Protein AF-A0A8J3PCE1-F1 (afdb_monomer)

Organism: NCBI:txid310354

Mean predicted aligned error: 5.48 Å

Secondary structure (DSSP, 8-state):
--HHHHHHHHHHHHHHHHHHHHHTT--S---GGG-HHHHHHHHHHHHHHHTT-SEE-TT--SS---EEEETTSTTEEEEGGGGGGGS-SSHHHHTB-TTT--B-S-EEEEEEEETTEEEEEEEEHHHHHT-TT------

pLDDT: mean 87.53, std 12.14, range [36.47, 97.81]

Sequence (139 aa):
MNATALADQAEAAARDARRKLASIGGDRPADIASDPWLAEQIGALLLALATDTARLCRHVKPSPMVLHATAWTPGRVVCERCAPQLRPATYQQDTTCDRCGEHTSAIYSGALAFGSILFTFGLCGGCIHSSPVYRPALI

Structure (mmCIF, N/CA/C/O backbone):
data_AF-A0A8J3PCE1-F1
#
_entry.id   AF-A0A8J3PCE1-F1
#
loop_
_atom_site.group_PDB
_atom_site.id
_atom_site.type_symbol
_atom_site.label_atom_id
_atom_site.label_alt_id
_atom_site.label_comp_id
_atom_site.l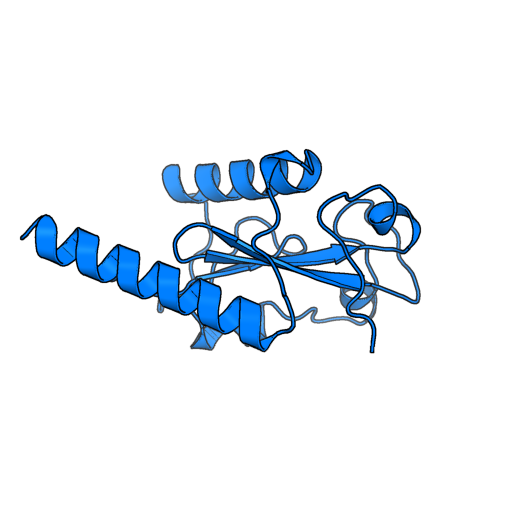abel_asym_id
_atom_site.label_entity_id
_atom_site.label_seq_id
_atom_site.pdbx_PDB_ins_code
_atom_site.Cartn_x
_atom_site.Cartn_y
_atom_site.Cartn_z
_atom_site.occupancy
_atom_site.B_iso_or_equiv
_atom_site.auth_seq_id
_atom_site.auth_comp_id
_atom_site.auth_asym_id
_atom_site.auth_atom_id
_atom_site.pdbx_PDB_model_num
ATOM 1 N N . MET A 1 1 ? -18.980 1.412 23.711 1.00 62.75 1 MET A N 1
ATOM 2 C CA . MET A 1 1 ? -18.280 0.619 22.676 1.00 62.75 1 MET A CA 1
ATOM 3 C C . MET A 1 1 ? -17.621 -0.554 23.389 1.00 62.75 1 MET A C 1
ATOM 5 O O . MET A 1 1 ? -16.952 -0.305 24.382 1.00 62.75 1 MET A O 1
ATOM 9 N N . ASN A 1 2 ? -17.884 -1.803 22.997 1.00 86.50 2 ASN A N 1
ATOM 10 C CA . ASN A 1 2 ? -17.300 -2.976 23.662 1.00 86.50 2 ASN A CA 1
ATOM 11 C C . ASN A 1 2 ? -15.895 -3.229 23.084 1.00 86.50 2 ASN A C 1
ATOM 13 O O . ASN A 1 2 ? -15.772 -3.508 21.893 1.00 86.50 2 ASN A O 1
ATOM 17 N N . ALA A 1 3 ? -14.855 -3.085 23.910 1.00 83.50 3 ALA A N 1
ATOM 18 C CA . ALA A 1 3 ? -13.458 -3.191 23.481 1.00 83.50 3 ALA A CA 1
ATOM 19 C C . ALA A 1 3 ? -13.115 -4.576 22.907 1.00 83.50 3 ALA A C 1
ATOM 21 O O . ALA A 1 3 ? -12.407 -4.660 21.906 1.00 83.50 3 ALA A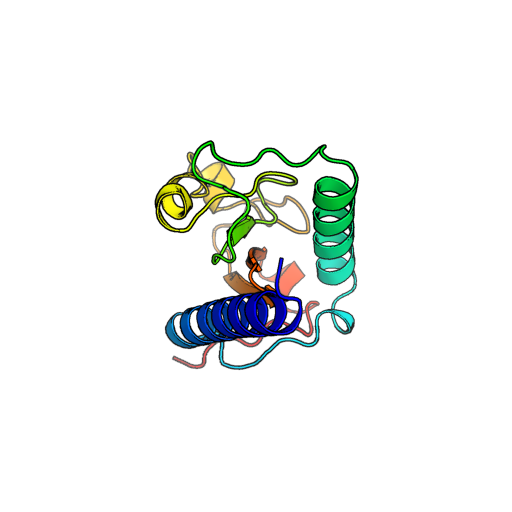 O 1
ATOM 22 N N . THR A 1 4 ? -13.673 -5.644 23.482 1.00 89.12 4 THR A N 1
ATOM 23 C CA . THR A 1 4 ? -13.505 -7.017 22.987 1.00 89.12 4 THR A CA 1
ATOM 24 C C . THR A 1 4 ? -14.094 -7.165 21.590 1.00 89.12 4 THR A C 1
ATOM 26 O O . THR A 1 4 ? -13.413 -7.621 20.681 1.00 89.12 4 THR A O 1
ATOM 29 N N . ALA A 1 5 ? -15.317 -6.668 21.379 1.00 85.06 5 ALA A N 1
ATOM 30 C CA . ALA A 1 5 ? -15.964 -6.738 20.070 1.00 85.06 5 ALA A CA 1
ATOM 31 C C . ALA A 1 5 ? -15.173 -5.989 18.980 1.00 85.06 5 ALA A C 1
ATOM 33 O O . ALA A 1 5 ? -15.109 -6.442 17.840 1.00 85.06 5 ALA A O 1
ATOM 34 N N . LEU A 1 6 ? -14.553 -4.852 19.318 1.00 84.00 6 LEU A N 1
ATOM 35 C CA . LEU A 1 6 ? -13.706 -4.110 18.380 1.00 84.00 6 LEU A CA 1
ATOM 36 C C . LEU A 1 6 ? -12.415 -4.874 18.046 1.00 84.00 6 LEU A C 1
ATOM 38 O O . LEU A 1 6 ? -12.026 -4.927 16.879 1.00 84.00 6 LEU A O 1
ATOM 42 N N . ALA A 1 7 ? -11.770 -5.473 19.051 1.00 84.88 7 ALA A N 1
ATOM 43 C CA . ALA A 1 7 ? -10.573 -6.287 18.859 1.00 84.88 7 ALA A CA 1
ATOM 44 C C . ALA A 1 7 ? -10.857 -7.501 17.957 1.00 84.88 7 ALA A C 1
ATOM 46 O O . ALA A 1 7 ? -10.119 -7.729 16.998 1.00 84.88 7 ALA A O 1
ATOM 47 N N . ASP A 1 8 ? -11.972 -8.199 18.186 1.00 88.75 8 ASP A N 1
ATOM 48 C CA . ASP A 1 8 ? -12.396 -9.346 17.375 1.00 88.75 8 ASP A CA 1
ATOM 49 C C . ASP A 1 8 ? -12.626 -8.953 15.909 1.00 88.75 8 ASP A C 1
ATOM 51 O O . ASP A 1 8 ? -12.195 -9.649 14.985 1.00 88.75 8 ASP A O 1
ATOM 55 N N . GLN A 1 9 ? -13.279 -7.810 15.672 1.00 87.06 9 GLN A N 1
ATOM 56 C CA . GLN A 1 9 ? -13.517 -7.307 14.319 1.00 87.06 9 GLN A CA 1
ATOM 57 C C . GLN A 1 9 ? -12.216 -6.879 13.621 1.00 87.06 9 GLN A C 1
ATOM 59 O O . GLN A 1 9 ? -12.042 -7.147 12.429 1.00 87.06 9 GLN A O 1
ATOM 64 N N . ALA A 1 10 ? -11.289 -6.242 14.341 1.00 85.69 10 ALA A N 1
ATOM 65 C CA . ALA A 1 10 ? -9.981 -5.872 13.806 1.00 85.69 10 ALA A CA 1
ATOM 66 C C . ALA A 1 10 ? -9.154 -7.114 13.435 1.00 85.69 10 ALA A C 1
ATOM 68 O O . ALA A 1 10 ? -8.568 -7.177 12.351 1.00 85.69 10 ALA A O 1
ATOM 69 N N . GLU A 1 11 ? -9.157 -8.135 14.293 1.00 87.75 11 GLU A N 1
ATOM 70 C CA . GLU A 1 11 ? -8.476 -9.399 14.026 1.00 87.75 11 GLU A CA 1
ATOM 71 C C . GLU A 1 11 ? -9.103 -10.133 12.831 1.00 87.75 11 GLU A C 1
ATOM 73 O O . GLU A 1 11 ? -8.390 -10.645 11.963 1.00 87.75 11 GLU A O 1
ATOM 78 N N . ALA A 1 12 ? -10.435 -10.143 12.733 1.00 86.88 12 ALA A N 1
ATOM 79 C CA . ALA A 1 12 ? -11.144 -10.717 11.596 1.00 86.88 12 ALA A CA 1
ATOM 80 C C . ALA A 1 12 ? -10.766 -10.030 10.274 1.00 86.88 12 ALA A C 1
ATOM 82 O O . ALA A 1 12 ? -10.474 -10.725 9.298 1.00 86.88 12 ALA A O 1
ATOM 83 N N . ALA A 1 13 ? -10.697 -8.695 10.249 1.00 86.12 13 ALA A N 1
ATOM 84 C CA . ALA A 1 13 ? -10.266 -7.940 9.074 1.00 86.12 13 ALA A CA 1
ATOM 85 C C . ALA A 1 13 ? -8.798 -8.227 8.706 1.00 86.12 13 ALA A C 1
ATOM 87 O O . ALA A 1 13 ? -8.472 -8.376 7.528 1.00 86.12 13 ALA A O 1
ATOM 88 N N . ALA A 1 14 ? -7.915 -8.377 9.697 1.00 87.88 14 ALA A N 1
ATOM 89 C CA . ALA A 1 14 ? -6.521 -8.746 9.457 1.00 87.88 14 ALA A CA 1
ATOM 90 C C . ALA A 1 14 ? -6.376 -10.172 8.901 1.00 87.88 14 ALA A C 1
ATOM 92 O O . ALA A 1 14 ? -5.600 -10.412 7.974 1.00 87.88 14 ALA A O 1
ATOM 93 N N . ARG A 1 15 ? -7.147 -11.136 9.425 1.00 87.44 15 ARG A N 1
ATOM 94 C CA . ARG A 1 15 ? -7.219 -12.493 8.857 1.00 87.44 15 ARG A CA 1
ATOM 95 C C . ARG A 1 15 ? -7.729 -12.464 7.419 1.00 87.44 15 ARG A C 1
ATOM 97 O O . ARG A 1 15 ? -7.203 -13.199 6.588 1.00 87.44 15 ARG A O 1
ATOM 104 N N . ASP A 1 16 ? -8.700 -11.609 7.116 1.00 88.12 16 ASP A N 1
ATOM 105 C CA . ASP A 1 16 ? -9.224 -11.468 5.761 1.00 88.12 16 ASP A CA 1
ATOM 106 C C . ASP A 1 16 ? -8.185 -10.913 4.779 1.00 88.12 16 ASP A C 1
ATOM 108 O O . ASP A 1 16 ? -7.975 -11.496 3.716 1.00 88.12 16 ASP A O 1
ATOM 112 N N . ALA A 1 17 ? -7.447 -9.870 5.172 1.00 84.38 17 ALA A N 1
ATOM 113 C CA . ALA A 1 17 ? -6.332 -9.351 4.383 1.00 84.38 17 ALA A CA 1
ATOM 114 C C . ALA A 1 17 ? -5.282 -10.443 4.103 1.00 84.38 17 ALA A C 1
ATOM 116 O O . ALA A 1 17 ? -4.888 -10.646 2.957 1.00 84.38 17 ALA A O 1
ATOM 117 N N . ARG A 1 18 ? -4.883 -11.222 5.119 1.00 85.75 18 ARG A N 1
ATOM 118 C CA . ARG A 1 18 ? -3.923 -12.327 4.934 1.00 85.75 18 ARG A CA 1
ATOM 119 C C . ARG A 1 18 ? -4.440 -13.416 3.993 1.00 85.75 18 ARG A C 1
ATOM 121 O O . ARG A 1 18 ? -3.680 -13.887 3.154 1.00 85.75 18 ARG A O 1
ATOM 128 N N . ARG A 1 19 ? -5.721 -13.797 4.088 1.00 86.50 19 ARG A N 1
ATOM 129 C CA . ARG A 1 19 ? -6.329 -14.764 3.153 1.00 86.50 19 ARG A CA 1
ATOM 130 C C . ARG A 1 19 ? -6.287 -14.262 1.713 1.00 86.50 19 ARG A C 1
ATOM 132 O O . ARG A 1 19 ? -5.970 -15.029 0.810 1.00 86.50 19 ARG A O 1
ATOM 139 N N . LYS A 1 20 ? -6.566 -12.976 1.498 1.00 85.69 20 LYS A N 1
ATOM 140 C CA . LYS A 1 20 ? -6.491 -12.359 0.167 1.00 85.69 20 LYS A CA 1
ATOM 141 C C . LYS A 1 20 ? -5.064 -12.327 -0.363 1.00 85.69 20 LYS A C 1
ATOM 143 O O . LYS A 1 20 ? -4.855 -12.687 -1.516 1.00 85.69 20 LYS A O 1
ATOM 148 N N . LEU A 1 21 ? -4.087 -11.979 0.475 1.00 83.12 21 LEU A N 1
ATOM 149 C CA . LEU A 1 21 ? -2.673 -12.044 0.102 1.00 83.12 21 LEU A CA 1
ATOM 150 C C . LEU A 1 21 ? -2.279 -13.457 -0.360 1.00 83.12 21 LEU A C 1
ATOM 152 O O . LEU A 1 21 ? -1.693 -13.605 -1.430 1.00 83.12 21 LEU A O 1
ATOM 156 N N . ALA A 1 22 ? -2.680 -14.485 0.394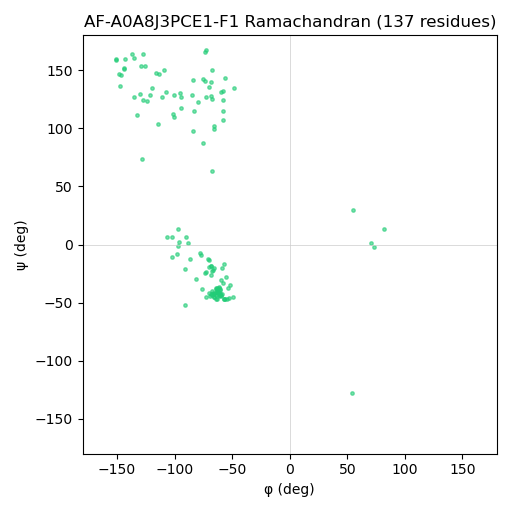 1.00 82.56 22 ALA A N 1
ATOM 157 C CA . ALA A 1 22 ? -2.427 -15.878 0.029 1.00 82.56 22 ALA A CA 1
ATOM 158 C C . ALA A 1 22 ? -3.078 -16.259 -1.316 1.00 82.56 22 ALA A C 1
ATOM 160 O O . ALA A 1 22 ? -2.458 -16.934 -2.130 1.00 82.56 22 ALA A O 1
ATOM 161 N N . SER A 1 23 ? -4.292 -15.769 -1.606 1.00 81.62 23 SER A N 1
ATOM 162 C CA . SER A 1 23 ? -4.968 -16.035 -2.890 1.00 81.62 23 SER A CA 1
ATOM 163 C C . SER A 1 23 ? -4.271 -15.426 -4.115 1.00 81.62 23 SER A C 1
ATOM 165 O O . SER A 1 23 ? -4.498 -15.880 -5.231 1.00 81.62 23 SER A O 1
ATOM 167 N N . ILE A 1 24 ? -3.414 -14.419 -3.912 1.00 74.25 24 ILE A N 1
ATOM 168 C CA . ILE A 1 24 ? -2.639 -13.749 -4.970 1.00 74.25 24 ILE A CA 1
ATOM 169 C C . ILE A 1 24 ? -1.289 -14.471 -5.199 1.00 74.25 24 ILE A C 1
ATOM 171 O O . ILE A 1 24 ? -0.492 -14.055 -6.033 1.00 74.25 24 ILE A O 1
ATOM 175 N N . GLY A 1 25 ? -1.016 -15.570 -4.483 1.00 68.56 25 GLY A N 1
ATOM 176 C CA . GLY A 1 25 ? 0.271 -16.273 -4.532 1.00 68.56 25 GLY A CA 1
ATOM 177 C C . GLY A 1 25 ? 1.350 -15.631 -3.651 1.00 68.56 25 GLY A C 1
ATOM 178 O O . GLY A 1 25 ? 2.530 -15.951 -3.780 1.00 68.56 25 GLY A O 1
ATOM 179 N N . GLY A 1 26 ? 0.966 -14.718 -2.749 1.00 62.25 26 GLY A N 1
ATOM 180 C CA . GLY A 1 26 ? 1.851 -14.181 -1.717 1.00 62.25 26 GLY A CA 1
ATOM 181 C C . GLY A 1 26 ? 2.039 -15.213 -0.611 1.00 62.25 26 GLY A C 1
ATOM 182 O O . GLY A 1 26 ? 1.286 -15.228 0.359 1.00 62.25 26 GLY A O 1
ATOM 183 N N . ASP A 1 27 ? 3.015 -16.103 -0.773 1.00 50.59 27 ASP A N 1
ATOM 184 C CA . ASP A 1 27 ? 3.059 -17.345 0.009 1.00 50.59 27 ASP A CA 1
ATOM 185 C C . ASP A 1 27 ? 3.576 -17.178 1.448 1.00 50.59 27 ASP A C 1
ATOM 187 O O . ASP A 1 27 ? 3.526 -18.111 2.251 1.00 50.59 27 ASP A O 1
ATOM 191 N N . ARG A 1 28 ? 4.070 -15.989 1.827 1.00 56.56 28 ARG A N 1
ATOM 192 C CA . ARG A 1 28 ? 4.508 -15.708 3.202 1.00 56.56 28 ARG A CA 1
ATOM 193 C C . ARG A 1 28 ? 4.253 -14.259 3.606 1.00 56.56 28 ARG A C 1
ATOM 195 O O . ARG A 1 28 ? 4.413 -13.366 2.776 1.00 56.56 28 ARG A O 1
ATOM 202 N N . PRO A 1 29 ? 3.931 -13.997 4.888 1.00 55.09 29 PRO A N 1
ATOM 203 C CA . PRO A 1 29 ? 4.120 -12.669 5.445 1.00 55.09 29 PRO A CA 1
ATOM 204 C C . PRO A 1 29 ? 5.601 -12.328 5.293 1.00 55.09 29 PRO A C 1
ATOM 206 O O . PRO A 1 29 ? 6.460 -12.916 5.948 1.00 55.09 29 PRO A O 1
ATOM 209 N N . ALA A 1 30 ? 5.896 -11.435 4.360 1.00 59.91 30 ALA A N 1
ATOM 210 C CA . ALA A 1 30 ? 7.212 -10.858 4.253 1.00 59.91 30 ALA A CA 1
ATOM 211 C C . ALA A 1 30 ? 7.521 -10.138 5.563 1.00 59.91 30 ALA A C 1
ATOM 213 O O . ALA A 1 30 ? 6.686 -9.374 6.057 1.00 59.91 30 ALA A O 1
ATOM 214 N N . ASP A 1 31 ? 8.698 -10.391 6.131 1.00 69.06 31 ASP A N 1
ATOM 215 C CA . ASP A 1 31 ? 9.174 -9.559 7.222 1.00 69.06 31 ASP A CA 1
ATOM 216 C C . ASP A 1 31 ? 9.426 -8.166 6.647 1.00 69.06 31 ASP A C 1
ATOM 218 O O . ASP A 1 31 ? 10.431 -7.928 5.981 1.00 69.06 31 ASP A O 1
ATOM 222 N N . ILE A 1 32 ? 8.470 -7.262 6.854 1.00 67.00 32 ILE A N 1
ATOM 223 C CA . ILE A 1 32 ? 8.544 -5.869 6.412 1.00 67.00 32 ILE A CA 1
ATOM 224 C C . ILE A 1 32 ? 9.858 -5.236 6.884 1.00 67.00 32 ILE A C 1
ATOM 226 O O . ILE A 1 32 ? 10.437 -4.437 6.156 1.00 67.00 32 ILE A O 1
ATOM 230 N N . ALA A 1 33 ? 10.354 -5.621 8.066 1.00 68.56 33 ALA A N 1
ATOM 231 C CA . ALA A 1 33 ? 11.595 -5.087 8.613 1.00 68.56 33 ALA A CA 1
ATOM 232 C C . ALA A 1 33 ? 12.838 -5.524 7.824 1.00 68.56 33 ALA A C 1
ATOM 234 O O . ALA A 1 33 ? 13.881 -4.881 7.931 1.00 68.56 33 ALA A O 1
ATOM 235 N N . SER A 1 34 ? 12.743 -6.586 7.018 1.00 81.75 34 SER A N 1
ATOM 236 C CA . SER A 1 34 ? 13.862 -7.047 6.195 1.00 81.75 34 SER A CA 1
ATOM 237 C C . SER A 1 34 ? 14.129 -6.143 4.987 1.00 81.75 34 SER A C 1
ATOM 239 O O . SER A 1 34 ? 15.266 -6.095 4.529 1.00 81.75 34 SER A O 1
ATOM 241 N N . ASP A 1 35 ? 13.140 -5.384 4.499 1.00 89.12 35 ASP A N 1
ATOM 242 C CA . ASP A 1 35 ? 13.299 -4.439 3.386 1.00 89.12 35 ASP A CA 1
ATOM 243 C C . ASP A 1 35 ? 13.092 -2.990 3.872 1.00 89.12 35 ASP A C 1
ATOM 245 O O . ASP A 1 35 ? 11.950 -2.558 4.064 1.00 89.12 35 ASP A O 1
ATOM 249 N N . PRO A 1 36 ? 14.176 -2.207 4.052 1.00 91.50 36 PRO A N 1
ATOM 250 C CA . PRO A 1 36 ? 14.091 -0.835 4.549 1.00 91.50 36 PRO A CA 1
ATOM 251 C C . PRO A 1 36 ? 13.217 0.086 3.698 1.00 91.50 36 PRO A C 1
ATOM 253 O O . PRO A 1 36 ? 12.562 0.971 4.242 1.00 91.50 36 PRO A O 1
ATOM 256 N N . TRP A 1 37 ? 13.175 -0.125 2.378 1.00 93.19 37 TRP A N 1
ATOM 257 C CA . TRP A 1 37 ? 12.346 0.692 1.497 1.00 93.19 37 TRP A CA 1
ATOM 258 C C . TRP A 1 37 ? 10.863 0.404 1.742 1.00 93.19 37 TRP A C 1
ATOM 260 O O . TRP A 1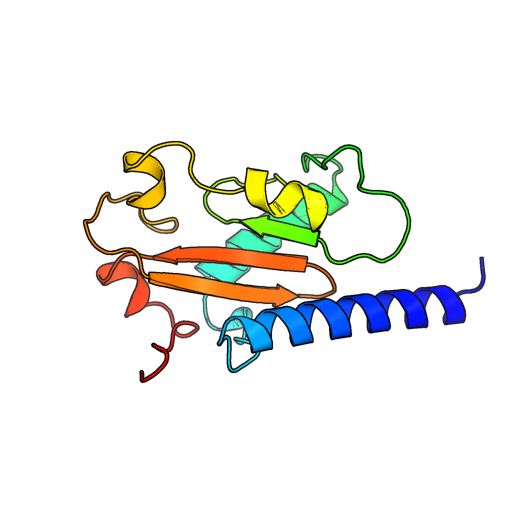 37 ? 10.077 1.335 1.903 1.00 93.19 37 TRP A O 1
ATOM 270 N N . LEU A 1 38 ? 10.472 -0.870 1.863 1.00 91.56 38 LEU A N 1
ATOM 271 C CA . LEU A 1 38 ? 9.092 -1.223 2.219 1.00 91.56 38 LEU A CA 1
ATOM 272 C C . LEU A 1 38 ? 8.715 -0.716 3.616 1.00 91.56 38 LEU A C 1
ATOM 274 O O . LEU A 1 38 ? 7.610 -0.199 3.796 1.00 91.56 38 LEU A O 1
ATOM 278 N N . ALA A 1 39 ? 9.623 -0.825 4.588 1.00 92.31 39 ALA A N 1
ATOM 279 C CA . ALA A 1 39 ? 9.410 -0.292 5.930 1.00 92.31 39 ALA A CA 1
ATOM 280 C C . ALA A 1 39 ? 9.162 1.228 5.911 1.00 92.31 39 ALA A C 1
ATOM 282 O O . ALA A 1 39 ? 8.238 1.702 6.574 1.00 92.31 39 ALA A O 1
ATOM 283 N N . GLU A 1 40 ? 9.919 1.982 5.109 1.00 94.56 40 GLU A N 1
ATOM 284 C CA . GLU A 1 40 ? 9.725 3.423 4.920 1.00 94.56 40 GLU A CA 1
ATOM 285 C C . GLU A 1 40 ? 8.367 3.742 4.277 1.00 94.56 40 GLU A C 1
ATOM 287 O O . GLU A 1 40 ? 7.629 4.584 4.791 1.00 94.56 40 GLU A O 1
ATOM 292 N N . GLN A 1 41 ? 7.983 3.031 3.209 1.00 95.31 41 GLN A N 1
ATOM 293 C CA . GLN A 1 41 ? 6.688 3.235 2.544 1.00 95.31 41 GLN A CA 1
ATOM 294 C C . GLN A 1 41 ? 5.505 2.989 3.489 1.00 95.31 41 GLN A C 1
ATOM 296 O O . GLN A 1 41 ? 4.540 3.759 3.527 1.00 95.31 41 GLN A O 1
ATOM 301 N N . ILE A 1 42 ? 5.580 1.923 4.286 1.00 93.75 42 ILE A N 1
ATOM 302 C CA . ILE A 1 42 ? 4.542 1.577 5.260 1.00 93.75 42 ILE A CA 1
ATOM 303 C C . ILE A 1 42 ? 4.530 2.588 6.404 1.00 93.75 42 ILE A C 1
ATOM 305 O O . ILE A 1 42 ? 3.456 3.035 6.801 1.00 93.75 42 ILE A O 1
ATOM 309 N N . GLY A 1 43 ? 5.701 3.002 6.894 1.00 94.75 43 GLY A N 1
ATOM 310 C CA . GLY A 1 43 ? 5.827 4.052 7.901 1.00 94.75 43 GLY A CA 1
ATOM 311 C C . GLY A 1 43 ? 5.186 5.365 7.449 1.00 94.75 43 GLY A C 1
ATOM 312 O O . GLY A 1 43 ? 4.382 5.939 8.184 1.00 94.75 43 GLY A O 1
ATOM 313 N N . ALA A 1 44 ? 5.458 5.796 6.215 1.00 96.19 44 ALA A N 1
ATOM 314 C CA . ALA A 1 44 ? 4.858 6.990 5.625 1.00 96.19 44 ALA A CA 1
ATOM 315 C C . ALA A 1 44 ? 3.328 6.878 5.511 1.00 96.19 44 ALA A C 1
ATOM 317 O O . ALA A 1 44 ? 2.608 7.824 5.831 1.00 96.19 44 ALA A O 1
ATOM 318 N N . LEU A 1 45 ? 2.810 5.713 5.113 1.00 96.12 45 LEU A N 1
ATOM 319 C CA . LEU A 1 45 ? 1.371 5.463 5.044 1.00 96.12 45 LEU A CA 1
ATOM 320 C C . LEU A 1 45 ? 0.706 5.472 6.430 1.00 96.12 45 LEU A C 1
ATOM 322 O O . LEU A 1 45 ? -0.347 6.086 6.602 1.00 96.12 45 LEU A O 1
ATOM 326 N N . LEU A 1 46 ? 1.310 4.817 7.423 1.00 94.94 46 LEU A N 1
ATOM 327 C CA . LEU A 1 46 ? 0.805 4.810 8.797 1.00 94.94 46 LEU A CA 1
ATOM 328 C C . LEU A 1 46 ? 0.807 6.219 9.395 1.00 94.94 46 LEU A C 1
ATOM 330 O O . LEU A 1 46 ? -0.172 6.611 10.027 1.00 94.94 46 LEU A O 1
ATOM 334 N N . LEU A 1 47 ? 1.860 6.999 9.144 1.00 96.50 47 LEU A N 1
ATOM 335 C CA . LEU A 1 47 ? 1.921 8.403 9.537 1.00 96.50 47 LEU A CA 1
ATOM 336 C C . LEU A 1 47 ? 0.815 9.220 8.856 1.00 96.50 47 LEU A C 1
ATOM 338 O O . LEU A 1 47 ? 0.144 10.008 9.521 1.00 96.50 47 LEU A O 1
ATOM 342 N N . ALA A 1 48 ? 0.574 9.008 7.559 1.00 96.81 48 ALA A N 1
ATOM 343 C CA . ALA A 1 48 ? -0.486 9.701 6.833 1.00 96.81 48 ALA A CA 1
ATOM 344 C C . ALA A 1 48 ? -1.889 9.375 7.374 1.00 96.81 48 ALA A C 1
ATOM 346 O O . ALA A 1 48 ? -2.742 10.255 7.465 1.00 96.81 48 ALA A O 1
ATOM 347 N N . LEU A 1 49 ? -2.126 8.122 7.775 1.00 94.06 49 LEU A N 1
ATOM 348 C CA . LEU A 1 49 ? -3.363 7.708 8.443 1.00 94.06 49 LEU A CA 1
ATOM 349 C C . LEU A 1 49 ? -3.497 8.329 9.840 1.00 94.06 49 LEU A C 1
ATOM 351 O O . LEU A 1 49 ? -4.567 8.813 10.192 1.00 94.06 49 LEU A O 1
ATOM 355 N N . ALA A 1 50 ? -2.419 8.343 10.627 1.00 95.06 50 ALA A N 1
ATOM 356 C CA . ALA A 1 50 ? -2.416 8.892 11.984 1.00 95.06 50 ALA A CA 1
ATOM 357 C C . ALA A 1 50 ? -2.594 10.420 12.021 1.00 95.06 50 ALA A C 1
ATOM 359 O O . ALA A 1 50 ? -3.073 10.960 13.015 1.00 95.06 50 ALA A O 1
ATOM 360 N N . THR A 1 51 ? -2.205 11.110 10.947 1.00 96.62 51 THR A N 1
ATOM 361 C CA . THR A 1 51 ? -2.270 12.576 10.816 1.00 96.62 51 THR A CA 1
ATOM 362 C C . THR A 1 51 ? -3.436 13.065 9.958 1.00 96.62 51 THR A C 1
ATOM 364 O O . THR A 1 51 ? -3.509 14.255 9.669 1.00 96.62 51 THR A O 1
ATOM 367 N N . ASP A 1 52 ? -4.334 12.166 9.540 1.00 95.38 52 ASP A N 1
ATOM 368 C CA . ASP A 1 52 ? -5.472 12.462 8.655 1.00 95.38 52 ASP A CA 1
ATOM 369 C C . ASP A 1 52 ? -5.073 13.133 7.318 1.00 95.38 52 ASP A C 1
ATOM 371 O O . ASP A 1 52 ? -5.826 13.894 6.716 1.00 95.38 52 ASP A O 1
ATOM 375 N N . THR A 1 53 ? -3.862 12.846 6.826 1.00 97.06 53 THR A N 1
ATOM 376 C CA . THR A 1 53 ? -3.364 13.325 5.521 1.00 97.06 53 THR A CA 1
ATOM 377 C C . THR A 1 53 ? -3.518 12.284 4.407 1.00 97.06 53 THR A C 1
ATOM 379 O O . THR A 1 53 ? -3.323 12.588 3.226 1.00 97.06 53 THR A O 1
ATOM 382 N N . ALA A 1 54 ? -3.913 11.053 4.747 1.00 97.12 54 ALA A N 1
ATOM 383 C CA . ALA A 1 54 ? -4.249 10.021 3.775 1.00 97.12 54 ALA A CA 1
ATOM 384 C C . ALA A 1 54 ? -5.565 10.333 3.033 1.00 97.12 54 ALA A C 1
ATOM 386 O O . ALA A 1 54 ? -6.595 10.656 3.619 1.00 97.12 54 ALA A O 1
ATOM 387 N N . ARG A 1 55 ? -5.570 10.147 1.711 1.00 97.56 55 ARG A N 1
ATOM 388 C CA . ARG A 1 55 ? -6.758 10.271 0.857 1.00 97.56 55 ARG A CA 1
ATOM 389 C C . ARG A 1 55 ? -7.541 8.965 0.868 1.00 97.56 55 ARG A C 1
ATOM 391 O O . ARG A 1 55 ? -7.223 8.034 0.121 1.00 97.56 55 ARG A O 1
ATOM 398 N N . LEU A 1 56 ? -8.577 8.917 1.698 1.00 97.69 56 LEU A N 1
ATOM 399 C CA . LEU A 1 56 ? -9.478 7.774 1.806 1.00 97.69 56 LEU A CA 1
ATOM 400 C C . LEU A 1 56 ? -10.579 7.834 0.739 1.00 97.69 56 LEU A C 1
ATOM 402 O O . LEU A 1 56 ? -11.134 8.895 0.450 1.00 97.69 56 LEU A O 1
ATOM 406 N N . CYS A 1 57 ? -10.963 6.691 0.164 1.00 97.62 57 CYS A N 1
ATOM 407 C CA . CYS A 1 57 ? -12.188 6.655 -0.639 1.00 97.62 57 CYS A CA 1
ATOM 408 C C . CYS A 1 57 ? -13.429 6.876 0.250 1.00 97.62 57 CYS A C 1
ATOM 410 O O . CYS A 1 57 ? -13.470 6.440 1.399 1.00 97.62 57 CYS A O 1
ATOM 412 N N . ARG A 1 58 ? -14.496 7.473 -0.302 1.00 96.94 58 ARG A N 1
ATOM 413 C CA . ARG A 1 58 ? -15.736 7.811 0.438 1.00 96.94 58 ARG A CA 1
ATOM 414 C C . ARG A 1 58 ? -16.446 6.633 1.131 1.00 96.94 58 ARG A C 1
ATOM 416 O O . ARG A 1 58 ? -17.352 6.843 1.939 1.00 96.94 58 ARG A O 1
ATOM 423 N N . HIS A 1 59 ? -16.103 5.404 0.745 1.00 96.88 59 HIS A N 1
ATOM 424 C CA . HIS A 1 59 ? -16.679 4.173 1.284 1.00 96.88 59 HIS A CA 1
ATOM 425 C C . HIS A 1 59 ? -15.956 3.682 2.542 1.00 96.88 59 HIS A C 1
ATOM 427 O O . HIS A 1 59 ? -16.482 2.798 3.211 1.00 96.88 59 HIS A O 1
ATOM 433 N N . VAL A 1 60 ? -14.782 4.234 2.872 1.00 95.06 60 VAL A N 1
ATOM 434 C CA . VAL A 1 60 ? -14.130 3.949 4.152 1.00 95.06 60 VAL A CA 1
ATOM 435 C C . VAL A 1 60 ? -14.986 4.558 5.256 1.00 95.06 60 VAL A C 1
ATOM 437 O O . VAL A 1 60 ? -15.339 5.738 5.217 1.00 95.06 60 VAL A O 1
ATOM 440 N N . LYS A 1 61 ? -15.371 3.720 6.213 1.00 91.88 61 LYS A N 1
ATOM 441 C CA . LYS A 1 61 ? -16.174 4.082 7.381 1.00 91.88 61 LYS A CA 1
ATOM 442 C C . LYS A 1 61 ? -15.463 3.600 8.648 1.00 91.88 61 LYS A C 1
ATOM 444 O O . LYS A 1 61 ? -14.587 2.743 8.533 1.00 91.88 61 LYS A O 1
ATOM 449 N N . PRO A 1 62 ? -15.840 4.104 9.837 1.00 86.38 62 PRO A N 1
ATOM 450 C CA . PRO A 1 62 ? -15.350 3.615 11.130 1.00 86.38 62 PRO A CA 1
ATOM 451 C C . PRO A 1 62 ? -15.842 2.187 11.444 1.00 86.38 62 PRO A C 1
ATOM 453 O O . PRO A 1 62 ? -16.614 1.956 12.368 1.00 86.38 62 PRO A O 1
ATOM 456 N N . SER A 1 63 ? -15.438 1.220 10.626 1.00 85.62 63 SER A N 1
ATOM 457 C CA . SER A 1 63 ? -15.760 -0.198 10.744 1.00 85.62 63 SER A CA 1
ATOM 458 C C . SER A 1 63 ? -14.579 -1.008 10.211 1.00 85.62 63 SER A C 1
ATOM 460 O O . SER A 1 63 ? -14.069 -0.658 9.139 1.00 85.62 63 SER A O 1
ATOM 462 N N . PRO A 1 64 ? -14.155 -2.088 10.885 1.00 85.38 64 PRO A N 1
ATOM 463 C CA . PRO A 1 64 ? -13.059 -2.916 10.399 1.00 85.38 64 PRO A CA 1
ATOM 464 C C . PRO A 1 64 ? -13.349 -3.468 9.005 1.00 85.38 64 PRO A C 1
ATOM 466 O O . PRO A 1 64 ? -14.377 -4.096 8.761 1.00 85.38 64 PRO A O 1
ATOM 469 N N . MET A 1 65 ? -12.442 -3.189 8.076 1.00 92.88 65 MET A N 1
ATOM 470 C CA . MET A 1 65 ? -12.514 -3.640 6.692 1.00 92.88 65 MET A CA 1
ATOM 471 C C . MET A 1 65 ? -11.109 -3.783 6.124 1.00 92.88 65 MET A C 1
ATOM 473 O O . MET A 1 65 ? -10.163 -3.162 6.620 1.00 92.88 65 MET A O 1
ATOM 477 N N . VAL A 1 66 ? -10.985 -4.581 5.064 1.00 93.69 66 VAL A N 1
ATOM 478 C CA . VAL A 1 66 ? -9.745 -4.643 4.293 1.00 93.69 66 VAL A CA 1
ATOM 479 C C . VAL A 1 66 ? -9.597 -3.362 3.479 1.00 93.69 66 VAL A C 1
ATOM 481 O O . VAL A 1 66 ? -10.498 -2.962 2.734 1.00 93.69 66 VAL A O 1
ATOM 484 N N . LEU A 1 67 ? -8.450 -2.719 3.641 1.00 96.25 67 LEU A N 1
ATOM 485 C CA . LEU A 1 67 ? -8.056 -1.523 2.917 1.00 96.25 67 LEU A CA 1
ATOM 486 C C . LEU A 1 67 ? -6.935 -1.870 1.943 1.00 96.25 67 LEU A C 1
ATOM 488 O O . LEU A 1 67 ? -6.139 -2.768 2.191 1.00 96.25 67 LEU A O 1
ATOM 492 N N . HIS A 1 68 ? -6.869 -1.146 0.837 1.00 97.25 68 HIS A N 1
ATOM 493 C CA . HIS A 1 68 ? -5.860 -1.315 -0.195 1.00 97.25 68 HIS A CA 1
ATOM 494 C C . HIS A 1 68 ? -5.070 -0.022 -0.345 1.00 97.25 68 HIS A C 1
ATOM 496 O O . HIS A 1 68 ? -5.650 1.065 -0.421 1.00 97.25 68 HIS A O 1
ATOM 502 N N . ALA A 1 69 ? -3.756 -0.162 -0.416 1.00 97.12 69 ALA A N 1
ATOM 503 C CA . ALA A 1 69 ? -2.812 0.902 -0.697 1.00 97.12 69 ALA A CA 1
ATOM 504 C C . ALA A 1 69 ? -1.752 0.398 -1.682 1.00 97.12 69 ALA A C 1
ATOM 506 O O . ALA A 1 69 ? -1.610 -0.807 -1.925 1.00 97.12 69 ALA A O 1
ATOM 507 N N . THR A 1 70 ? -1.019 1.326 -2.283 1.00 95.94 70 THR A N 1
ATOM 508 C CA . THR A 1 70 ? 0.005 0.988 -3.265 1.00 95.94 70 THR A CA 1
ATOM 509 C C . THR A 1 70 ? 1.156 1.980 -3.239 1.00 95.94 70 THR A C 1
ATOM 511 O O . THR A 1 70 ? 0.935 3.164 -2.973 1.00 95.94 70 THR A O 1
ATOM 514 N N . ALA A 1 71 ? 2.369 1.498 -3.505 1.00 95.81 71 ALA A N 1
ATOM 515 C CA . ALA A 1 71 ? 3.568 2.325 -3.534 1.00 95.81 71 ALA A CA 1
ATOM 516 C C . ALA A 1 71 ? 3.521 3.377 -4.659 1.00 95.81 71 ALA A C 1
ATOM 518 O O . ALA A 1 71 ? 3.892 4.522 -4.423 1.00 95.81 71 ALA A O 1
ATOM 519 N N . TRP A 1 72 ? 2.965 3.051 -5.834 1.00 95.00 72 TRP A N 1
ATOM 520 C CA . TRP A 1 72 ? 2.909 3.986 -6.970 1.00 95.00 72 TRP A CA 1
ATOM 521 C C . TRP A 1 72 ? 1.966 5.186 -6.756 1.00 95.00 72 TRP A C 1
ATOM 523 O O . TRP A 1 72 ? 2.065 6.198 -7.449 1.00 95.00 72 TRP A O 1
ATOM 533 N N . THR A 1 73 ? 1.033 5.106 -5.795 1.00 94.94 73 THR A N 1
ATOM 534 C CA . THR A 1 73 ? 0.136 6.217 -5.421 1.00 94.94 73 THR A CA 1
ATOM 535 C C . THR A 1 73 ? 0.170 6.481 -3.910 1.00 94.94 73 THR A C 1
ATOM 537 O O . THR A 1 73 ? -0.806 6.181 -3.206 1.00 94.94 73 THR A O 1
ATOM 540 N N . PRO A 1 74 ? 1.253 7.087 -3.387 1.00 94.69 74 PRO A N 1
ATOM 541 C CA . PRO A 1 74 ? 1.418 7.299 -1.956 1.00 94.69 74 PRO A CA 1
ATOM 542 C C . PRO A 1 74 ? 0.258 8.075 -1.322 1.00 94.69 74 PRO A C 1
ATOM 544 O O . PRO A 1 74 ? -0.349 8.978 -1.917 1.00 94.69 74 PRO A O 1
ATOM 547 N N . GLY A 1 75 ? -0.075 7.688 -0.090 1.00 94.38 75 GLY A N 1
ATOM 548 C CA . GLY A 1 75 ? -1.120 8.318 0.713 1.00 94.38 75 GLY A CA 1
ATOM 549 C C . GLY A 1 75 ? -2.552 8.071 0.230 1.00 94.38 75 GLY A C 1
ATOM 550 O O . GLY A 1 75 ? -3.476 8.597 0.840 1.00 94.38 75 GLY A O 1
ATOM 551 N N . ARG A 1 76 ? -2.791 7.300 -0.840 1.00 97.38 76 ARG A N 1
ATOM 552 C CA . ARG A 1 76 ? -4.149 6.918 -1.258 1.00 97.38 76 ARG A CA 1
ATOM 553 C C . ARG A 1 76 ? -4.522 5.559 -0.676 1.00 97.38 76 ARG A C 1
ATOM 555 O O . ARG A 1 76 ? -3.815 4.578 -0.884 1.00 97.38 76 ARG A O 1
ATOM 562 N N . VAL A 1 77 ? -5.668 5.499 -0.002 1.00 97.50 77 VAL A N 1
ATOM 563 C CA . VAL A 1 77 ? -6.183 4.270 0.613 1.00 97.50 77 VAL A CA 1
ATOM 564 C C . VAL A 1 77 ? -7.631 4.062 0.204 1.00 97.50 77 VAL A C 1
ATOM 566 O O . VAL A 1 77 ? -8.471 4.961 0.298 1.00 97.50 77 VAL A O 1
ATOM 569 N N . VAL A 1 78 ? -7.949 2.866 -0.275 1.00 97.81 78 VAL A N 1
ATOM 570 C CA . VAL A 1 78 ? -9.280 2.555 -0.799 1.00 97.81 78 VAL A CA 1
ATOM 571 C C . VAL A 1 78 ? -9.836 1.284 -0.173 1.00 97.81 78 VAL A C 1
ATOM 573 O O . VAL A 1 78 ? -9.088 0.414 0.258 1.00 97.81 78 VAL A O 1
ATOM 576 N N . CYS A 1 79 ? -11.160 1.158 -0.117 1.00 97.31 79 CYS A N 1
ATOM 577 C CA . CYS A 1 79 ? -11.787 -0.116 0.216 1.00 97.31 79 CYS A CA 1
ATOM 578 C C . CYS A 1 79 ? -11.660 -1.097 -0.958 1.00 97.31 79 CYS A C 1
ATOM 580 O O . CYS A 1 79 ? -11.393 -0.693 -2.091 1.00 97.31 79 CYS A O 1
ATOM 582 N N . GLU A 1 80 ? -11.952 -2.370 -0.712 1.00 94.06 80 GLU A N 1
ATOM 583 C CA . GLU A 1 80 ? -11.950 -3.427 -1.732 1.00 94.06 80 GLU A CA 1
ATOM 584 C C . GLU A 1 80 ? -12.722 -3.067 -3.010 1.00 94.06 80 GLU A C 1
ATOM 586 O O . GLU A 1 80 ? -12.203 -3.208 -4.115 1.00 94.06 80 GLU A O 1
ATOM 591 N N . ARG A 1 81 ? -13.929 -2.500 -2.885 1.00 95.44 81 ARG A N 1
ATOM 592 C CA . ARG A 1 81 ? -14.735 -2.087 -4.048 1.00 95.44 81 ARG A CA 1
ATOM 593 C C . ARG A 1 81 ? -14.030 -1.041 -4.919 1.00 95.44 81 ARG A C 1
ATOM 595 O O . ARG A 1 81 ? -14.276 -0.965 -6.120 1.00 95.44 81 ARG A O 1
ATOM 602 N N . CYS A 1 82 ? -13.191 -0.208 -4.314 1.00 97.81 82 CYS A N 1
ATOM 603 C CA . CYS A 1 82 ? -12.449 0.844 -4.994 1.00 97.81 82 CYS A CA 1
ATOM 604 C C . CYS A 1 82 ? -11.018 0.427 -5.361 1.00 97.81 82 CYS A C 1
ATOM 606 O O . CYS A 1 82 ? -10.337 1.216 -6.011 1.00 97.81 82 CYS A O 1
ATOM 608 N N . ALA A 1 83 ? -10.570 -0.789 -5.024 1.00 95.12 83 ALA A N 1
ATOM 609 C CA . ALA A 1 83 ? -9.239 -1.292 -5.369 1.00 95.12 83 ALA A CA 1
ATOM 610 C C . ALA A 1 83 ? -8.906 -1.201 -6.873 1.00 95.12 83 ALA A C 1
ATOM 612 O O . ALA A 1 83 ? -7.785 -0.803 -7.189 1.00 95.12 83 ALA A O 1
ATOM 613 N N . PRO A 1 84 ? -9.842 -1.428 -7.825 1.00 94.75 84 PRO A N 1
ATOM 614 C CA . PRO A 1 84 ? -9.556 -1.222 -9.249 1.00 94.75 84 PRO A CA 1
ATOM 615 C C . PRO A 1 84 ? -9.132 0.210 -9.614 1.00 94.75 84 PRO A C 1
ATOM 617 O O . PRO A 1 84 ? -8.504 0.408 -10.646 1.00 94.75 84 PRO A O 1
ATOM 620 N N . GLN A 1 85 ? -9.440 1.209 -8.779 1.00 94.00 85 GLN A N 1
ATOM 621 C CA . GLN A 1 85 ? -9.017 2.600 -8.984 1.00 94.00 85 GLN A CA 1
ATOM 622 C C . GLN A 1 85 ? -7.544 2.853 -8.625 1.00 94.00 85 GLN A C 1
ATOM 624 O O . GLN A 1 85 ? -7.058 3.960 -8.857 1.00 94.00 85 GLN A O 1
ATOM 629 N N . LEU A 1 86 ? -6.872 1.875 -8.009 1.00 93.75 86 LEU A N 1
ATOM 630 C CA . LEU A 1 86 ? -5.427 1.868 -7.772 1.00 93.75 86 LEU A CA 1
ATOM 631 C C . LEU A 1 86 ? -4.656 1.214 -8.923 1.00 93.75 86 LEU A C 1
ATOM 633 O O . LEU A 1 86 ? -3.458 1.000 -8.795 1.00 93.75 86 LEU A O 1
ATOM 637 N N . ARG A 1 87 ? -5.312 0.859 -10.033 1.00 91.81 87 ARG A N 1
ATOM 638 C CA . ARG A 1 87 ? -4.599 0.382 -11.218 1.00 91.81 87 ARG A CA 1
ATOM 639 C C . ARG A 1 87 ? -3.903 1.555 -11.916 1.00 91.81 87 ARG A C 1
ATOM 641 O O . ARG A 1 87 ? -4.520 2.623 -12.004 1.00 91.81 87 ARG A O 1
ATOM 648 N N . PRO A 1 88 ? -2.676 1.363 -12.422 1.00 89.38 88 PRO A N 1
ATOM 649 C CA . PRO A 1 88 ? -2.046 2.302 -13.339 1.00 89.38 88 PRO A CA 1
ATOM 650 C C . PRO A 1 88 ? -3.002 2.687 -14.474 1.00 89.38 88 PRO A C 1
ATOM 652 O O . PRO A 1 88 ? -3.697 1.837 -15.032 1.00 89.38 88 PRO A O 1
ATOM 655 N N . ALA A 1 89 ? -3.079 3.980 -14.786 1.00 89.12 89 ALA A N 1
ATOM 656 C CA . ALA A 1 89 ? -3.959 4.495 -15.836 1.00 89.12 89 ALA A CA 1
ATOM 657 C C . ALA A 1 89 ? -3.264 4.547 -17.202 1.00 89.12 89 ALA A C 1
ATOM 659 O O . ALA A 1 89 ? -3.931 4.603 -18.235 1.00 89.12 89 ALA A O 1
ATOM 660 N N . THR A 1 90 ? -1.930 4.552 -17.214 1.00 90.25 90 THR A N 1
ATOM 661 C CA . THR A 1 90 ? -1.120 4.600 -18.431 1.00 90.25 90 THR A CA 1
ATOM 662 C C . THR A 1 90 ? -0.130 3.446 -18.466 1.00 90.25 90 THR A C 1
ATOM 664 O O . THR A 1 90 ? 0.308 2.964 -17.423 1.00 90.25 90 THR A O 1
ATOM 667 N N . TYR A 1 91 ? 0.268 3.050 -19.678 1.00 89.31 91 TYR A N 1
ATOM 668 C CA . TYR A 1 91 ? 1.342 2.074 -19.877 1.00 89.31 91 TYR A CA 1
ATOM 669 C C . TYR A 1 91 ? 2.608 2.494 -19.128 1.00 89.31 91 TYR A C 1
ATOM 671 O O . TYR A 1 91 ? 3.159 1.703 -18.380 1.00 89.31 91 TYR A O 1
ATOM 679 N N . GLN A 1 92 ? 2.992 3.771 -19.239 1.00 91.31 92 GLN A N 1
ATOM 680 C CA . GLN A 1 92 ? 4.167 4.303 -18.555 1.00 91.31 92 GLN A CA 1
ATOM 681 C C . GLN A 1 92 ? 4.116 4.040 -17.044 1.00 91.31 92 GLN A C 1
ATOM 683 O O . GLN A 1 92 ? 5.095 3.547 -16.499 1.00 91.31 92 GLN A O 1
ATOM 688 N N . GLN A 1 93 ? 2.978 4.304 -16.390 1.00 90.25 93 GLN A N 1
ATOM 689 C CA . GLN A 1 93 ? 2.795 4.028 -14.961 1.00 90.25 93 GLN A CA 1
ATOM 690 C C . GLN A 1 93 ? 2.886 2.531 -14.639 1.00 90.25 93 GLN A C 1
ATOM 692 O O . GLN A 1 93 ? 3.470 2.172 -13.625 1.00 90.25 93 GLN A O 1
ATOM 697 N N . ASP A 1 94 ? 2.338 1.671 -15.499 1.00 92.00 94 ASP A N 1
ATOM 698 C CA . ASP A 1 94 ? 2.366 0.209 -15.332 1.00 92.00 94 ASP A CA 1
ATOM 699 C C . ASP A 1 94 ? 3.782 -0.380 -15.473 1.00 92.00 94 ASP A C 1
ATOM 701 O O . ASP A 1 94 ? 4.095 -1.439 -14.940 1.00 92.00 94 ASP A O 1
ATOM 705 N N . THR A 1 95 ? 4.660 0.348 -16.161 1.00 94.56 95 THR A N 1
ATOM 706 C CA . THR A 1 95 ? 6.053 -0.030 -16.441 1.00 94.56 95 THR A CA 1
ATOM 707 C C . THR A 1 95 ? 7.095 0.742 -15.629 1.00 94.56 95 THR A C 1
ATOM 709 O O . THR A 1 95 ? 8.295 0.603 -15.870 1.00 94.56 95 THR A O 1
ATOM 712 N N . THR A 1 96 ? 6.674 1.572 -14.673 1.00 96.75 96 THR A N 1
ATOM 713 C CA . THR A 1 96 ? 7.581 2.323 -13.798 1.00 96.75 96 THR A CA 1
ATOM 714 C C . THR A 1 96 ? 7.804 1.566 -12.494 1.00 96.75 96 THR A C 1
ATOM 716 O O . THR A 1 96 ? 6.864 1.148 -11.829 1.00 96.75 96 THR A O 1
ATOM 719 N N . CYS A 1 97 ? 9.068 1.403 -12.110 1.00 96.50 97 CYS A N 1
ATOM 720 C CA . CYS A 1 97 ? 9.438 0.824 -10.826 1.00 96.50 97 CYS A CA 1
ATOM 721 C C . CYS A 1 97 ? 9.056 1.758 -9.673 1.00 96.50 97 CYS A C 1
ATOM 723 O O . CYS A 1 97 ? 9.514 2.898 -9.628 1.00 96.50 97 CYS A O 1
ATOM 725 N N . ASP A 1 98 ? 8.335 1.245 -8.679 1.00 96.00 98 ASP A N 1
ATOM 726 C CA . ASP A 1 98 ? 7.915 2.019 -7.505 1.00 96.00 98 ASP A CA 1
ATOM 727 C C . ASP A 1 98 ? 9.083 2.453 -6.613 1.00 96.00 98 ASP A C 1
ATOM 729 O O . ASP A 1 98 ? 8.962 3.402 -5.840 1.00 96.00 98 ASP A O 1
ATOM 733 N N . ARG A 1 99 ? 10.222 1.755 -6.702 1.00 95.81 99 ARG A N 1
ATOM 734 C CA . ARG A 1 99 ? 11.400 2.015 -5.868 1.00 95.81 99 ARG A CA 1
ATOM 735 C C . ARG A 1 99 ? 12.374 3.004 -6.495 1.00 95.81 99 ARG A C 1
ATOM 737 O O . ARG A 1 99 ? 12.778 3.950 -5.829 1.00 95.81 99 ARG A O 1
ATOM 744 N N . CYS A 1 100 ? 12.792 2.773 -7.740 1.00 96.56 100 CYS A N 1
ATOM 745 C CA . CYS A 1 100 ? 13.786 3.622 -8.410 1.00 96.56 100 CYS A CA 1
ATOM 746 C C . CYS A 1 100 ? 13.185 4.609 -9.418 1.00 96.56 100 CYS A C 1
ATOM 748 O O . CYS A 1 100 ? 13.901 5.478 -9.903 1.00 96.56 100 CYS A O 1
ATOM 750 N N . GLY A 1 101 ? 11.900 4.479 -9.764 1.00 95.81 101 GLY A N 1
ATOM 751 C CA . GLY A 1 101 ? 11.245 5.311 -10.775 1.00 95.81 101 GLY A CA 1
ATOM 752 C C . GLY A 1 101 ? 11.643 4.996 -12.222 1.00 95.81 101 GLY A C 1
ATOM 753 O O . GLY A 1 101 ? 11.110 5.609 -13.145 1.00 95.81 101 GLY A O 1
ATOM 754 N N . GLU A 1 102 ? 12.556 4.049 -12.453 1.00 96.56 102 GLU A N 1
ATOM 755 C CA . GLU A 1 102 ? 12.970 3.672 -13.805 1.00 96.56 102 GLU A CA 1
ATOM 756 C C . GLU A 1 102 ? 11.838 2.978 -14.563 1.00 96.56 102 GLU A C 1
ATOM 758 O O . GLU A 1 102 ? 11.117 2.134 -14.024 1.00 96.56 102 GLU A O 1
ATOM 763 N N . HIS A 1 103 ? 11.717 3.321 -15.843 1.00 96.00 103 HIS A N 1
ATOM 764 C CA . HIS A 1 103 ? 10.799 2.683 -16.774 1.00 96.00 103 HIS A CA 1
ATOM 765 C C . HIS A 1 103 ? 11.438 1.423 -17.370 1.00 96.00 103 HIS A C 1
ATOM 767 O O . HIS A 1 103 ? 12.545 1.477 -17.906 1.00 96.00 103 HIS A O 1
ATOM 773 N N . THR A 1 104 ? 10.739 0.293 -17.314 1.00 94.56 104 THR A N 1
ATOM 774 C CA . THR A 1 104 ? 11.232 -1.007 -17.779 1.00 94.56 104 THR A CA 1
ATOM 775 C C . THR A 1 104 ? 10.114 -1.833 -18.407 1.00 94.56 104 THR A C 1
ATOM 777 O O . THR A 1 104 ? 8.954 -1.718 -18.035 1.00 94.56 104 THR A O 1
ATOM 780 N N . SER A 1 105 ? 10.455 -2.708 -19.351 1.00 89.75 105 SER A N 1
ATOM 781 C CA . SER A 1 105 ? 9.489 -3.620 -19.975 1.00 89.75 105 SER A CA 1
ATOM 782 C C . SER A 1 105 ? 8.987 -4.723 -19.037 1.00 89.75 105 SER A C 1
ATOM 784 O O . SER A 1 105 ? 8.020 -5.400 -19.374 1.00 89.75 105 SER A O 1
ATOM 786 N N . ALA A 1 106 ? 9.635 -4.921 -17.883 1.00 91.06 106 ALA A N 1
ATOM 787 C CA . ALA A 1 106 ? 9.275 -5.949 -16.914 1.00 91.06 106 ALA A CA 1
ATOM 788 C C . ALA A 1 106 ? 9.210 -5.379 -15.491 1.00 91.06 106 ALA A C 1
ATOM 790 O O . ALA A 1 106 ? 10.239 -5.042 -14.893 1.00 91.06 106 ALA A O 1
ATOM 791 N N . ILE A 1 107 ? 7.991 -5.328 -14.953 1.00 93.25 107 ILE A N 1
ATOM 792 C CA . ILE A 1 107 ? 7.701 -5.026 -13.554 1.00 93.25 107 ILE A CA 1
ATOM 793 C C . ILE A 1 107 ? 7.264 -6.304 -12.850 1.00 93.25 107 ILE A C 1
ATOM 795 O O . ILE A 1 107 ? 6.393 -7.036 -13.313 1.00 93.25 107 ILE A O 1
ATOM 799 N N . TYR A 1 108 ? 7.875 -6.555 -11.704 1.00 90.31 108 TYR A N 1
ATOM 800 C CA . TYR A 1 108 ? 7.547 -7.665 -10.835 1.00 90.31 108 TYR A CA 1
ATOM 801 C C . TYR A 1 108 ? 6.683 -7.150 -9.694 1.00 90.31 108 TYR A C 1
ATOM 803 O O . TYR A 1 108 ? 7.144 -6.400 -8.829 1.00 90.31 108 TYR A O 1
ATOM 811 N N . SER A 1 109 ? 5.413 -7.538 -9.712 1.00 88.44 109 SER A N 1
ATOM 812 C CA . SER A 1 109 ? 4.467 -7.145 -8.678 1.00 88.44 109 SER A CA 1
ATOM 813 C C . SER A 1 109 ? 4.693 -7.932 -7.390 1.00 88.44 109 SER A C 1
ATOM 815 O O . SER A 1 109 ? 4.964 -9.132 -7.406 1.00 88.44 109 SER A O 1
ATOM 817 N N . GLY A 1 110 ? 4.530 -7.249 -6.266 1.00 87.62 110 GLY A N 1
ATOM 818 C CA . GLY A 1 110 ? 4.509 -7.825 -4.935 1.00 87.62 110 GLY A CA 1
ATOM 819 C C . GLY A 1 110 ? 3.368 -7.244 -4.111 1.00 87.62 110 GLY A C 1
ATOM 820 O O . GLY A 1 110 ? 2.810 -6.184 -4.413 1.00 87.62 110 GLY A O 1
ATOM 821 N N . ALA A 1 111 ? 3.003 -7.966 -3.060 1.00 89.44 111 ALA A N 1
ATOM 822 C CA . ALA A 1 111 ? 1.995 -7.536 -2.111 1.00 89.44 111 ALA A CA 1
ATOM 823 C C . ALA A 1 111 ? 2.376 -7.985 -0.701 1.00 89.44 111 ALA A C 1
ATOM 825 O O . ALA A 1 111 ? 3.044 -9.001 -0.515 1.00 89.44 111 ALA A O 1
ATOM 826 N N . LEU A 1 112 ? 1.926 -7.233 0.294 1.00 88.62 112 LEU A N 1
ATOM 827 C CA . LEU A 1 112 ? 2.072 -7.569 1.704 1.00 88.62 112 LEU A CA 1
ATOM 828 C C . LEU A 1 112 ? 0.830 -7.141 2.485 1.00 88.62 112 LEU A C 1
ATOM 830 O O . LEU A 1 112 ? 0.059 -6.287 2.043 1.00 88.62 112 LEU A O 1
ATOM 834 N N . ALA A 1 113 ? 0.642 -7.745 3.655 1.00 89.81 113 ALA A N 1
ATOM 835 C CA . ALA A 1 113 ? -0.457 -7.434 4.557 1.00 89.81 113 ALA A CA 1
ATOM 836 C C . ALA A 1 113 ? 0.086 -6.980 5.918 1.00 89.81 113 ALA A C 1
ATOM 838 O O . ALA A 1 113 ? 0.875 -7.697 6.533 1.00 89.81 113 ALA A O 1
ATOM 839 N N . PHE A 1 114 ? -0.384 -5.837 6.420 1.00 87.06 114 PHE A N 1
ATOM 840 C CA . PHE A 1 114 ? -0.160 -5.391 7.801 1.00 87.06 114 PHE A CA 1
ATOM 841 C C . PHE A 1 114 ? -1.466 -4.864 8.389 1.00 87.06 114 PHE A C 1
ATOM 843 O O . PHE A 1 114 ? -2.151 -4.027 7.800 1.00 87.06 114 PHE A O 1
ATOM 850 N N . GLY A 1 115 ? -1.854 -5.391 9.552 1.00 88.81 115 GLY A N 1
ATOM 851 C CA . GLY A 1 115 ? -3.207 -5.177 10.065 1.00 88.81 115 GLY A CA 1
ATOM 852 C C . GLY A 1 115 ? -4.251 -5.594 9.023 1.00 88.81 115 GLY A C 1
ATOM 853 O O . GLY A 1 115 ? -4.178 -6.699 8.488 1.00 88.81 115 GLY A O 1
ATOM 854 N N . SER A 1 116 ? -5.196 -4.704 8.718 1.00 91.62 116 SER A N 1
ATOM 855 C CA . SER A 1 116 ? -6.209 -4.896 7.673 1.00 91.62 116 SER A CA 1
ATOM 856 C C . SER A 1 116 ? -5.854 -4.233 6.334 1.00 91.62 116 SER A C 1
ATOM 858 O O . SER A 1 116 ? -6.723 -4.097 5.475 1.00 91.62 116 SER A O 1
ATOM 860 N N . ILE A 1 117 ? -4.607 -3.797 6.140 1.00 93.69 117 ILE A N 1
ATOM 861 C CA . ILE A 1 117 ? -4.162 -3.138 4.908 1.00 93.69 117 ILE A CA 1
ATOM 862 C C . ILE A 1 117 ? -3.416 -4.140 4.025 1.00 93.69 117 ILE A C 1
ATOM 864 O O . ILE A 1 117 ? -2.474 -4.794 4.467 1.00 93.69 117 ILE A O 1
ATOM 868 N N . LEU A 1 118 ? -3.830 -4.216 2.761 1.00 93.56 118 LEU A N 1
ATOM 869 C CA . LEU A 1 118 ? -3.096 -4.819 1.656 1.00 93.56 118 LEU A CA 1
ATOM 870 C C . LEU A 1 118 ? -2.314 -3.731 0.926 1.00 93.56 118 LEU A C 1
ATOM 872 O O . LEU A 1 118 ? -2.902 -2.812 0.353 1.00 93.56 118 LEU A O 1
ATOM 876 N N . PHE A 1 119 ? -0.993 -3.843 0.931 1.00 93.50 119 PHE A N 1
ATOM 877 C CA . PHE A 1 119 ? -0.096 -2.915 0.256 1.00 93.50 119 PHE A CA 1
ATOM 878 C C . PHE A 1 119 ? 0.560 -3.605 -0.931 1.00 93.50 119 PHE A C 1
ATOM 880 O O . PHE A 1 119 ? 1.125 -4.686 -0.787 1.00 93.50 119 PHE A O 1
ATOM 887 N N . THR A 1 120 ? 0.450 -2.989 -2.103 1.00 93.19 120 THR A N 1
ATOM 888 C CA . THR A 1 120 ? 0.940 -3.529 -3.379 1.00 93.19 120 THR A CA 1
ATOM 889 C C . THR A 1 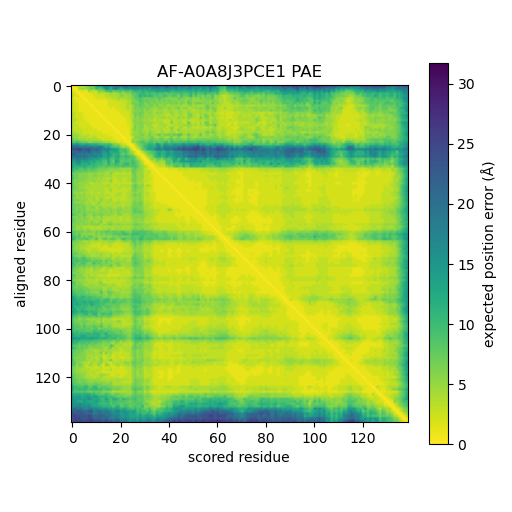120 ? 2.037 -2.648 -3.954 1.00 93.19 120 THR A C 1
ATOM 891 O O . THR A 1 120 ? 2.017 -1.431 -3.773 1.00 93.19 120 THR A O 1
ATOM 894 N N . PHE A 1 121 ? 2.983 -3.255 -4.653 1.00 93.44 121 PHE A N 1
ATOM 895 C CA . PHE A 1 121 ? 4.105 -2.553 -5.266 1.00 93.44 121 PHE A CA 1
ATOM 896 C C . PHE A 1 121 ? 4.581 -3.286 -6.525 1.00 93.44 121 PHE A C 1
ATOM 898 O O . PHE A 1 121 ? 4.318 -4.477 -6.686 1.00 93.44 121 PHE A O 1
ATOM 905 N N . GLY A 1 122 ? 5.289 -2.588 -7.406 1.00 92.94 122 GLY A N 1
ATOM 906 C CA . GLY A 1 122 ? 5.938 -3.121 -8.599 1.00 92.94 122 GLY A CA 1
ATOM 907 C C . GLY A 1 122 ? 7.413 -2.730 -8.648 1.00 92.94 122 GLY A C 1
ATOM 908 O O . GLY A 1 122 ? 7.750 -1.550 -8.598 1.00 92.94 122 GLY A O 1
ATOM 909 N N . LEU A 1 123 ? 8.314 -3.711 -8.753 1.00 93.69 123 LEU A N 1
ATOM 910 C CA . LEU A 1 123 ? 9.762 -3.479 -8.813 1.00 93.69 123 LEU A CA 1
ATOM 911 C C . LEU A 1 123 ? 10.338 -3.866 -10.174 1.00 93.69 123 LEU A C 1
ATOM 913 O O . LEU A 1 123 ? 9.907 -4.841 -10.781 1.00 93.69 123 LEU A O 1
ATOM 917 N N . CYS A 1 124 ? 11.365 -3.152 -10.635 1.00 95.12 124 CYS A N 1
ATOM 918 C CA . CYS A 1 124 ? 12.176 -3.599 -11.765 1.00 95.12 124 CYS A CA 1
ATOM 919 C C . CYS A 1 124 ? 13.102 -4.758 -11.365 1.00 95.12 124 CYS A C 1
ATOM 921 O O . CYS A 1 124 ? 13.385 -4.982 -10.184 1.00 95.12 124 CYS A O 1
ATOM 923 N N . GLY A 1 125 ? 13.671 -5.434 -12.367 1.00 91.12 125 GLY A N 1
ATOM 924 C CA . GLY A 1 125 ? 14.670 -6.483 -12.157 1.00 91.12 125 GLY A CA 1
ATOM 925 C C . GLY A 1 125 ? 15.894 -6.037 -11.344 1.00 91.12 125 GLY A C 1
ATOM 926 O O . GLY A 1 125 ? 16.469 -6.848 -10.642 1.00 91.12 125 GLY A O 1
ATOM 927 N N . GLY A 1 126 ? 16.297 -4.764 -11.349 1.00 92.69 126 GLY A N 1
ATOM 928 C CA . GLY A 1 126 ? 17.390 -4.300 -10.477 1.00 92.69 126 GLY A CA 1
ATOM 929 C C . GLY A 1 126 ? 16.981 -4.214 -9.000 1.00 92.69 126 GLY A C 1
ATOM 930 O O . GLY A 1 126 ? 17.680 -4.689 -8.103 1.00 92.69 126 GLY A O 1
ATOM 931 N N . CYS A 1 127 ? 15.805 -3.642 -8.741 1.00 93.12 127 CYS A N 1
ATOM 932 C CA . CYS A 1 127 ? 15.289 -3.409 -7.390 1.00 93.12 127 CYS A CA 1
ATOM 933 C C . CYS A 1 127 ? 14.828 -4.685 -6.683 1.00 93.12 127 CYS A C 1
ATOM 935 O O . CYS A 1 127 ? 14.784 -4.730 -5.456 1.00 93.12 127 CYS A O 1
ATOM 937 N N . ILE A 1 128 ? 14.490 -5.719 -7.446 1.00 87.25 128 ILE A N 1
ATOM 938 C CA . ILE A 1 128 ? 13.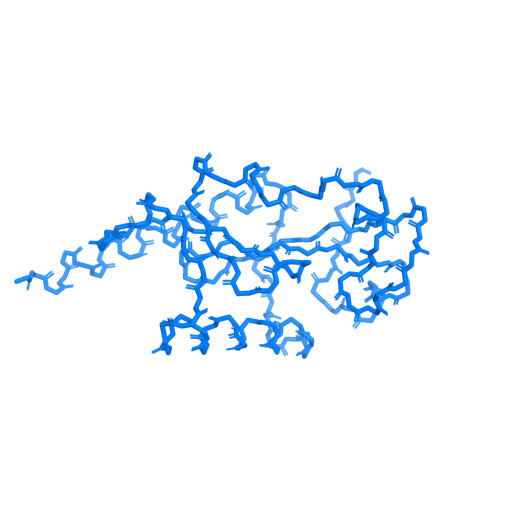976 -6.965 -6.896 1.00 87.25 128 ILE A CA 1
ATOM 939 C C . ILE A 1 128 ? 15.060 -7.841 -6.273 1.00 87.25 128 ILE A C 1
ATOM 941 O O . ILE A 1 128 ? 14.853 -8.409 -5.209 1.00 87.25 128 ILE A O 1
ATOM 945 N N . HIS A 1 129 ? 16.249 -7.884 -6.879 1.00 84.56 129 HIS A N 1
ATOM 946 C CA . HIS A 1 129 ? 17.384 -8.650 -6.360 1.00 84.56 129 HIS A CA 1
ATOM 947 C C . HIS A 1 129 ? 17.955 -8.039 -5.076 1.00 84.56 129 HIS A C 1
ATOM 949 O O . HIS A 1 129 ? 18.645 -8.715 -4.320 1.00 84.56 129 HIS A O 1
ATOM 955 N N . SER A 1 130 ? 17.655 -6.763 -4.821 1.00 82.50 130 SER A N 1
ATOM 956 C CA . SER A 1 130 ? 17.990 -6.065 -3.580 1.00 82.50 130 SER A CA 1
ATOM 957 C C . SER A 1 130 ? 16.837 -6.043 -2.570 1.00 82.50 130 SER A C 1
ATOM 959 O O . SER A 1 130 ? 16.982 -5.431 -1.512 1.00 82.50 130 SER A O 1
ATOM 961 N N . SER A 1 131 ? 15.699 -6.678 -2.877 1.00 78.00 131 SER A N 1
ATOM 962 C CA . SER A 1 131 ? 14.570 -6.818 -1.957 1.00 78.00 131 SER A CA 1
ATOM 963 C C . SER A 1 131 ? 14.568 -8.226 -1.351 1.00 78.00 131 SER A C 1
ATOM 965 O O . SER A 1 131 ? 14.297 -9.197 -2.058 1.00 78.00 131 SER A O 1
ATOM 967 N N . PRO A 1 132 ? 14.822 -8.382 -0.040 1.00 75.62 132 PRO A N 1
ATOM 968 C CA . PRO A 1 132 ? 14.751 -9.688 0.623 1.00 75.62 132 PRO A CA 1
ATOM 969 C C . PRO A 1 132 ? 13.313 -10.209 0.766 1.00 75.62 132 PRO A C 1
ATOM 971 O O . PRO A 1 132 ? 13.101 -11.382 1.081 1.00 75.62 132 PRO A O 1
ATOM 974 N N . VAL A 1 133 ? 12.331 -9.337 0.525 1.00 71.69 133 VAL A N 1
ATOM 975 C CA . VAL A 1 133 ? 10.897 -9.622 0.580 1.00 71.69 133 VAL A C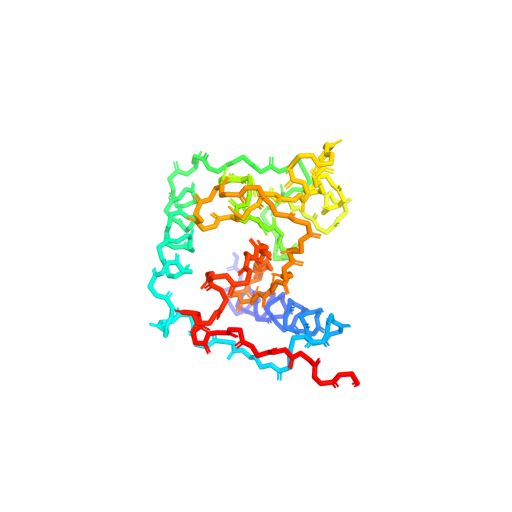A 1
ATOM 976 C C . VAL A 1 133 ? 10.405 -10.292 -0.700 1.00 71.69 133 VAL A C 1
ATOM 978 O O . VAL A 1 133 ? 9.472 -11.097 -0.652 1.00 71.69 133 VAL A O 1
ATOM 981 N N . TYR A 1 134 ? 11.034 -10.015 -1.842 1.00 67.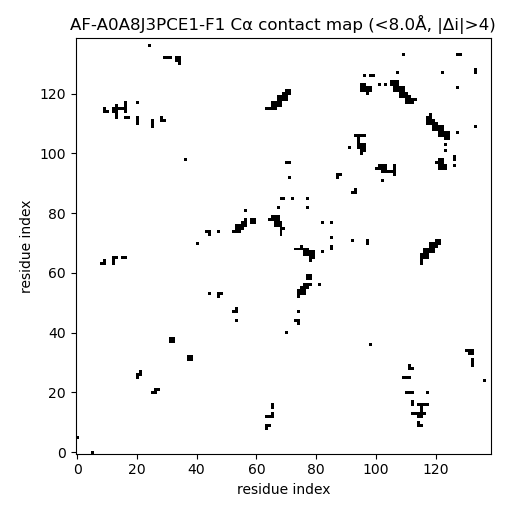31 134 TYR A N 1
ATOM 982 C CA . TYR A 1 134 ? 10.632 -10.653 -3.082 1.00 67.31 134 TYR A CA 1
ATOM 983 C C . TYR A 1 134 ? 11.202 -12.069 -3.195 1.00 67.31 134 TYR A C 1
ATOM 985 O O . TYR A 1 134 ? 12.413 -12.289 -3.208 1.00 67.31 134 TYR A O 1
ATOM 993 N N . ARG A 1 135 ? 10.308 -13.045 -3.360 1.00 62.66 135 ARG A N 1
ATOM 994 C CA . ARG A 1 135 ? 10.643 -14.362 -3.901 1.00 62.66 135 ARG A CA 1
ATOM 995 C C . ARG A 1 135 ? 9.743 -14.597 -5.106 1.00 62.66 135 ARG A C 1
ATOM 997 O O . ARG A 1 135 ? 8.527 -14.516 -4.931 1.00 62.66 135 ARG A O 1
ATOM 1004 N N . PRO A 1 136 ? 10.294 -14.861 -6.304 1.00 55.94 136 PRO A N 1
ATOM 1005 C CA . PRO A 1 136 ? 9.451 -15.188 -7.440 1.00 55.94 136 PRO A CA 1
ATOM 1006 C C . PRO A 1 136 ? 8.618 -16.413 -7.071 1.00 55.94 136 PRO A C 1
ATOM 1008 O O . PRO A 1 136 ? 9.151 -17.390 -6.536 1.00 55.94 136 PRO A O 1
ATOM 1011 N N . ALA A 1 137 ? 7.312 -16.349 -7.331 1.00 50.25 137 ALA A N 1
ATOM 1012 C CA . ALA A 1 137 ? 6.507 -17.555 -7.373 1.00 50.25 137 ALA A CA 1
ATOM 1013 C C . ALA A 1 137 ? 7.142 -18.448 -8.446 1.00 50.25 137 ALA A C 1
ATOM 1015 O O . ALA A 1 137 ? 7.230 -18.048 -9.607 1.00 50.25 137 ALA A O 1
ATOM 1016 N N . LEU A 1 138 ? 7.680 -19.600 -8.041 1.00 39.28 138 LEU A N 1
ATOM 1017 C CA . LEU A 1 138 ? 8.096 -20.631 -8.984 1.00 39.28 138 LEU A CA 1
ATOM 1018 C C . LEU A 1 138 ? 6.807 -21.117 -9.655 1.00 39.28 138 LEU A C 1
ATOM 1020 O O . LEU A 1 138 ? 6.015 -21.803 -9.010 1.00 39.28 138 LEU A O 1
ATOM 1024 N N . ILE A 1 139 ? 6.560 -20.663 -10.885 1.00 36.47 139 ILE A N 1
ATOM 1025 C CA . ILE A 1 139 ? 5.500 -21.186 -11.757 1.00 36.47 139 ILE A CA 1
ATOM 1026 C C . ILE A 1 139 ? 6.025 -22.457 -12.418 1.00 36.47 139 ILE A C 1
ATOM 1028 O O . ILE A 1 139 ? 7.176 -22.411 -12.913 1.00 36.47 139 ILE A O 1
#

Foldseek 3Di:
DDPVVQVVQLVVLLVVLVVVQVVVVLVDQQPCVQFVQSVVLVVQLVVCVVVVVAAEDPPDDPGRHAWEEELLDRRYIYGPVCVVVPDDPDPQSVQAFSRPRDGDPDWDKDWHGDRNYIYIGTHDPVVQVVRPRDDDDPD

Solvent-accessible surface area (backbone atoms only — not comparable to full-atom values): 7904 Å² total; per-residue (Å²): 134,62,68,65,64,52,51,53,42,45,50,51,18,20,53,48,25,48,5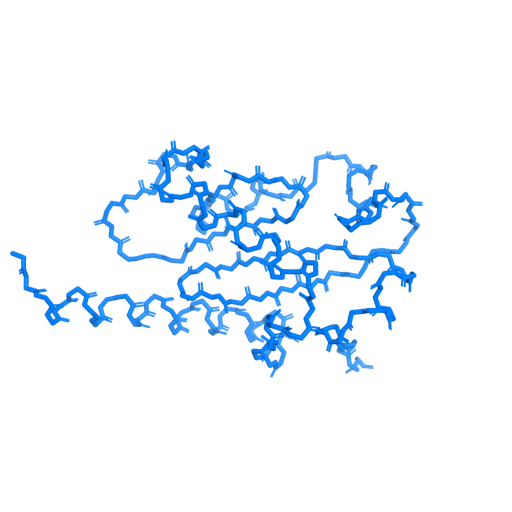3,53,41,44,75,74,62,40,86,60,88,54,59,50,83,69,25,67,67,57,39,48,56,50,48,54,40,52,49,22,58,76,67,71,67,37,49,64,42,92,81,63,61,104,60,73,52,44,32,35,36,37,58,82,48,72,44,39,37,25,35,68,93,47,42,75,76,73,52,65,90,44,71,67,59,62,23,32,14,53,82,80,62,50,76,43,100,53,56,50,73,49,66,48,63,57,66,26,33,34,40,35,43,34,29,30,75,74,57,39,81,75,29,78,59,63,69,80,75,87,125

Radius of gyration: 15.33 Å; Cα contacts (8 Å, |Δi|>4): 202; chains: 1; bounding box: 36×34×44 Å

Nearest PDB structures (foldseek):
  4g5o-assembly2_B  TM=3.799E-01  e=1.944E+00  Homo sapiens
  3v70-assembly1_A  TM=5.497E-01  e=4.871E+00  Homo sapiens
  4g5s-assembly3_C  TM=3.566E-01  e=4.000E+00  Homo sapiens
  4g5o-assembly3_C  TM=3.893E-01  e=4.272E+00  Homo sapiens
  6nq3-assembly1_B-3  TM=2.393E-01  e=4.561E+00  Homo sapiens

=== Feature glossary ===
Each block in this record encodes a different view of the same protein. In brief:

Predicted aligned error. PAE(i, j) answers: if I align the predicted and true structures on residue i, how far off (in Å) do I expect residue j to be? A block-diagonal PAE matrix with low values on the blocks and high values off-diagonal is the signature of a multi-domain protein with confidently predicted domains but uncertain inter-domain orientation.

Contact-map, Ramachandran, and PAE plots. Plot images: a contact map (which residues are close in 3D, as an N×N binary image), a Ramachandran scatter (backbone torsion angles, revealing secondary-structure composition at a glance), and — for AlphaFold structures — a PAE heatmap (pairwise prediction confidence).

Backbone torsions (φ/ψ). φ (phi) and ψ (psi) are the two rotatable backbone dihedrals per residue: φ is the C(i-1)–N–Cα–C torsion, ψ is the N–Cα–C–N(i+1) torsion, both in degrees on (−180°, 180°]. α-helical residues cluster near (−60°, −45°); β-strand residues near (−120°, +130°). A Ramachandran plot is simply a scatter of (φ, ψ) for every residue.

Foldseek 3Di. A 3Di character summarizes, for each residue, the relative orientation of the Cα frame of its nearest spatial neighbor. Because it encodes fold topology rather than chemistry, 3Di alignments detect remote structural similarity that sequence alignment misses.

Radius of gyration, Cα contacts, bounding box. Three whole-structure scalars: the radius of gyration (RMS distance of Cα from centroid, in Å), the count of Cα–Cα contacts (pairs closer than 8 Å and separated by more than four residues in sequence — i.e. tertiary, not local, contacts), and the bounding-box dimensions. Together they distinguish compact globular folds from extended fibres or disordered chains.

Sequence. Sequence gives the chain of amino acids in standard one-letter code (A=alanine, C=cysteine, …, Y=tyrosine), read N→C. It is the only feature that is directly encoded by the gene; all structural features are derived from the folded form of this sequence.

mmCIF coordinates. Atomic coordinates in PDBx/mmCIF format — the same representation the Protein Data Bank distributes. Each line of the _atom_site loop places one backbone atom in Cartesian space (units: ångströms, origin: arbitrary).

Secondary structure (3-state, P-SEA). Three-state secondary structure (P-SEA) collapses the eight DSSP classes into helix (a), strand (b), and coil (c). P-SEA assigns these from Cα geometry alone — distances and angles — without requiring backbone oxygens, so it works on any Cα trace.

InterPro / GO / CATH / organism. Functional annotations link the protein to curated databases. InterPro entries identify conserved domains and families by matching the sequence against member-database signatures (Pfam, PROSITE, CDD, …). Gene Ontology (GO) terms describe molecular function, biological process, and cellular component in a controlled vocabulary. CATH places the structure in a hierarchical fold classification (Class/Architecture/Topology/Homologous-superfamily). The organism is the source species.

B-factor. B-factor (Debye–Waller factor) reflects atomic displacement in the crystal lattice. It is an experimental observable (units Å²), not a prediction; low values mean the atom is pinned down, high values mean it moves or is heterogeneous across the crystal.

Rendered structure images. Structure images are PyMOL renders from six orthogonal camera directions. Cartoon representation draws helices as coils and strands as arrows; sticks shows the backbone as bonds; surface shows the solvent-excluded envelope. Rainbow coloring maps sequence position to hue (blue→red, N→C); chain coloring assigns a distinct color per polypeptide.

Solvent-accessible surface area. Solvent-accessible surface area (SASA) is the area in Å² traced out by the centre of a 1.4 Å probe sphere (a water molecule) rolled over the protein's van der Waals surface (Shrake–Rupley / Lee–Richards construction). Buried residues have near-zero SASA; fully exposed residues can exceed 200 Å². The total SASA scales roughly with the number of surface residues.

Secondary structure (8-state, DSSP). The SS8 string is DSSP's per-residue secondary-structure call. α-helix (H) means an i→i+4 H-bond ladder; β-strand (E) means the residue participates in a β-sheet; 3₁₀ (G) and π (I) are tighter and wider helices; T/S are turns/bends; '-' is loop.

pLDDT. For AlphaFold models, the B-factor field carries pLDDT — the model's own estimate of local accuracy on a 0–100 scale. Regions with pLDDT<50 should be treated as essentially unmodeled; they often correspond to intrinsically disordered segments.

Nearest PDB structures. Nearest PDB neighbors are the top structural matches found by Foldseek when searching this structure against the entire Protein Data Bank. Each hit reports a TM-score (0 to 1; >0.5 almost always implies the same fold) and an E-value. These are *structural* homologs — they may share no detectable sequence similarity.